Protein AF-A0A3B5M8P8-F1 (afdb_monomer_lite)

Secondary structure (DSSP, 8-state):
---TTS-TT--SS---GGGTT--HHHHHHH-HHHHHHHHH-TTT---TT---HHHHHHHHHHHHHHHHH-SS------HHHHHHHHHHHTT--TTTGGG----TTEEEEEEEETTEEEEEEEE-S-------PPPPS---TT--HHHHHTTPPP--

InterPro domains:
  IPR003094 Fructose-2,6-bisphosphatase [PTHR10606] (13-137)
  IPR013078 Histidine phosphatase superfamily, clade-1 [PF00300] (15-122)
  IPR013078 Histidine phosphatase superfamily, clade-1 [cd07067] (58-124)
  IPR029033 Histidine phosphatase superfamily [G3DSA:3.40.50.1240] (10-155)
  IPR029033 Histidine phosphatase superfamily [SSF53254] (14-146)

Sequence (156 aa):
LMWSGLHPGKSTQICPGVCEELTYEEIQENFPDEFAMRDQEKYRYRYPKGESYEDLVQRLEPVIMELERQENVLVICHQAIMRCLLSYFLDKPADELPYVRCPLHTVLKLTPVAYGCKVESFFLNIEAANTHRERPANVSISRKTEEALLTVPDNN

pLDDT: mean 89.25, std 14.22, range [35.19, 97.38]

Organism: NCBI:txid32473

Structure (mmCIF, N/CA/C/O backbone):
data_AF-A0A3B5M8P8-F1
#
_entry.id   AF-A0A3B5M8P8-F1
#
loop_
_atom_site.group_PDB
_atom_site.id
_atom_site.type_symbol
_atom_site.label_atom_id
_atom_site.label_alt_id
_atom_site.label_comp_id
_atom_site.label_asym_id
_atom_site.label_entity_id
_atom_site.label_seq_id
_atom_site.pdbx_PDB_ins_code
_atom_site.Cartn_x
_atom_site.Cartn_y
_atom_site.Cartn_z
_atom_site.occupancy
_atom_site.B_iso_or_equiv
_atom_site.auth_seq_id
_atom_site.auth_comp_id
_atom_site.auth_asym_id
_atom_site.auth_atom_id
_atom_site.pdbx_PDB_model_num
ATOM 1 N N . LEU A 1 1 ? 1.015 6.016 20.879 1.00 39.78 1 LEU A N 1
ATOM 2 C CA . LEU A 1 1 ? 2.014 5.102 21.484 1.00 39.78 1 LEU A CA 1
ATOM 3 C C . LEU A 1 1 ? 3.234 5.058 20.572 1.00 39.78 1 LEU A C 1
ATOM 5 O O . LEU A 1 1 ? 3.089 4.663 19.424 1.00 39.78 1 LEU A O 1
ATOM 9 N N . MET A 1 2 ? 4.407 5.499 21.035 1.00 36.34 2 MET A N 1
ATOM 10 C CA . MET A 1 2 ? 5.671 5.173 20.362 1.00 36.34 2 MET A CA 1
ATOM 11 C C . MET A 1 2 ? 5.957 3.711 20.730 1.00 36.34 2 MET A C 1
ATOM 13 O O . MET A 1 2 ? 6.324 3.425 21.867 1.00 36.34 2 MET A O 1
ATOM 17 N N . TRP A 1 3 ? 5.622 2.769 19.846 1.00 46.44 3 TRP A N 1
ATOM 18 C CA . TRP A 1 3 ? 5.704 1.343 20.166 1.00 46.44 3 TRP A CA 1
ATOM 19 C C . TRP A 1 3 ? 7.162 0.874 20.134 1.00 46.44 3 TRP A C 1
ATOM 21 O O . TRP A 1 3 ? 7.737 0.644 19.073 1.00 46.44 3 TRP A O 1
ATOM 31 N N . SER A 1 4 ? 7.746 0.715 21.320 1.00 40.81 4 SER A N 1
ATOM 32 C CA . SER A 1 4 ? 9.088 0.174 21.568 1.00 40.81 4 SER A CA 1
ATOM 33 C C . SER A 1 4 ? 9.198 -1.347 21.374 1.00 40.81 4 SER A C 1
ATOM 35 O O . SER A 1 4 ? 10.262 -1.917 21.600 1.00 40.81 4 SER A O 1
ATOM 37 N N . GLY A 1 5 ? 8.116 -2.023 20.964 1.00 41.69 5 GLY A N 1
ATOM 38 C CA . GLY A 1 5 ? 8.101 -3.467 20.705 1.00 41.69 5 GLY A CA 1
ATOM 39 C C . GLY A 1 5 ? 8.604 -3.872 19.314 1.00 41.69 5 GLY A C 1
ATOM 40 O O . GLY A 1 5 ? 8.786 -5.059 19.057 1.00 41.69 5 GLY A O 1
ATOM 41 N N . LEU A 1 6 ? 8.883 -2.917 18.421 1.00 46.22 6 LEU A N 1
ATOM 42 C CA . LEU A 1 6 ? 9.787 -3.177 17.300 1.00 46.22 6 LEU A CA 1
ATOM 43 C C . LEU A 1 6 ? 11.199 -3.201 17.886 1.00 46.22 6 LEU A C 1
ATOM 45 O O . LEU A 1 6 ? 11.656 -2.187 18.409 1.00 46.22 6 LEU A O 1
ATOM 49 N N . HIS A 1 7 ? 11.861 -4.364 17.859 1.00 42.06 7 HIS A N 1
ATOM 50 C CA . HIS A 1 7 ? 13.248 -4.493 18.313 1.00 42.06 7 HIS A CA 1
ATOM 51 C C . HIS A 1 7 ? 14.095 -3.315 17.802 1.00 42.06 7 HIS A C 1
ATOM 53 O O . HIS A 1 7 ? 13.956 -2.959 16.624 1.00 42.06 7 HIS A O 1
ATOM 59 N N . PRO A 1 8 ? 14.957 -2.716 18.646 1.00 35.19 8 PRO A N 1
ATOM 60 C CA . PRO A 1 8 ? 15.816 -1.618 18.224 1.00 35.19 8 PRO A CA 1
ATOM 61 C C . PRO A 1 8 ? 16.609 -2.060 16.987 1.00 35.19 8 PRO A C 1
ATOM 63 O O . PRO A 1 8 ? 17.383 -3.011 17.054 1.00 35.19 8 PRO A O 1
ATOM 66 N N . GLY A 1 9 ? 16.341 -1.420 15.844 1.00 43.38 9 GLY A N 1
ATOM 67 C CA . GLY A 1 9 ? 16.959 -1.738 14.551 1.00 43.38 9 GLY A CA 1
ATOM 68 C C . GLY A 1 9 ? 16.021 -2.240 13.445 1.00 43.38 9 GLY A C 1
ATOM 69 O O . GLY A 1 9 ? 16.473 -2.350 12.310 1.00 43.38 9 GLY A O 1
ATOM 70 N N . LYS A 1 10 ? 14.732 -2.516 13.705 1.00 49.44 10 LYS A N 1
ATOM 71 C CA . LYS A 1 10 ? 13.761 -2.786 12.622 1.00 49.44 10 LYS A CA 1
ATOM 72 C C . LYS A 1 10 ? 13.095 -1.490 12.159 1.00 49.44 10 LYS A C 1
ATOM 74 O O . LYS A 1 10 ? 12.475 -0.797 12.964 1.00 49.44 10 LYS A O 1
ATOM 79 N N . SER A 1 11 ? 13.201 -1.179 10.867 1.00 52.53 11 SER A N 1
ATOM 80 C CA . SER A 1 11 ? 12.559 -0.013 10.256 1.00 52.53 11 SER A CA 1
ATOM 81 C C . SER A 1 11 ? 11.044 -0.020 10.508 1.00 52.53 11 SER A C 1
ATOM 83 O O . SER A 1 11 ? 10.345 -1.034 10.392 1.00 52.53 11 SER A O 1
ATOM 85 N N . THR A 1 12 ? 10.496 1.150 10.823 1.00 64.06 12 THR A N 1
ATOM 86 C CA . THR A 1 12 ? 9.047 1.391 10.932 1.00 64.06 12 THR A CA 1
ATOM 87 C C . THR A 1 12 ? 8.359 1.437 9.561 1.00 64.06 12 THR A C 1
ATOM 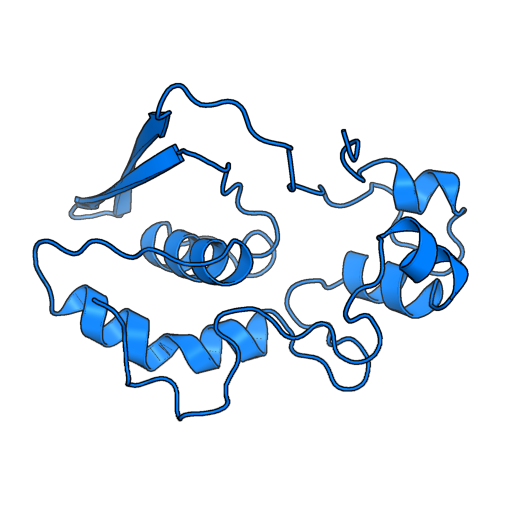89 O O . THR A 1 12 ? 7.185 1.769 9.470 1.00 64.06 12 THR A O 1
ATOM 92 N N . GLN A 1 13 ? 9.064 1.106 8.482 1.00 74.19 13 GLN A N 1
ATOM 93 C CA . GLN A 1 13 ? 8.560 1.078 7.113 1.00 74.19 13 GLN A CA 1
ATOM 94 C C . GLN A 1 13 ? 9.008 -0.213 6.419 1.00 74.19 13 GLN A C 1
ATOM 96 O O . GLN A 1 13 ? 9.966 -0.847 6.867 1.00 74.19 13 GLN A O 1
ATOM 101 N N . ILE A 1 14 ? 8.299 -0.600 5.352 1.00 83.81 14 ILE A N 1
ATOM 102 C CA . ILE A 1 14 ? 8.705 -1.700 4.465 1.00 83.81 14 ILE A CA 1
ATOM 103 C C . ILE A 1 14 ? 10.097 -1.426 3.881 1.00 83.81 14 ILE A C 1
ATOM 105 O O . ILE A 1 14 ? 10.321 -0.352 3.322 1.00 83.81 14 ILE A O 1
ATOM 109 N N . CYS A 1 15 ? 11.023 -2.374 4.016 1.00 82.62 15 CYS A N 1
ATOM 110 C CA . CYS A 1 15 ? 12.372 -2.240 3.467 1.00 82.62 15 CYS A CA 1
ATOM 111 C C . CYS A 1 15 ? 12.385 -2.508 1.946 1.00 82.62 15 CYS A C 1
ATOM 113 O O . CYS A 1 15 ? 12.053 -3.619 1.529 1.00 82.62 15 CYS A O 1
ATOM 115 N N . PRO A 1 16 ? 12.782 -1.548 1.092 1.00 81.75 16 PRO A N 1
ATOM 116 C CA . PRO A 1 16 ? 12.909 -1.771 -0.350 1.00 81.75 16 PRO A CA 1
ATOM 117 C C . PRO A 1 16 ? 14.222 -2.473 -0.751 1.00 81.75 16 PRO A C 1
ATOM 119 O O . PRO A 1 16 ? 14.414 -2.764 -1.929 1.00 81.75 16 PRO A O 1
ATOM 122 N N . GLY A 1 17 ? 15.116 -2.772 0.198 1.00 89.44 17 GLY A N 1
ATOM 123 C CA . GLY A 1 17 ? 16.363 -3.492 -0.063 1.00 89.44 17 GLY A CA 1
ATOM 124 C C . GLY A 1 17 ? 17.316 -2.699 -0.952 1.00 89.44 17 GLY A C 1
ATOM 125 O O . GLY A 1 17 ? 17.613 -1.544 -0.677 1.00 89.44 17 GLY A O 1
ATOM 126 N N . VAL A 1 18 ? 17.787 -3.309 -2.042 1.00 88.94 18 VAL A N 1
ATOM 127 C CA . VAL A 1 18 ? 18.690 -2.649 -3.008 1.00 88.94 18 VAL A CA 1
ATOM 128 C C . VAL A 1 18 ? 18.088 -1.417 -3.694 1.00 88.94 18 VAL A C 1
ATOM 130 O O . VAL A 1 18 ? 18.832 -0.649 -4.291 1.00 88.94 18 VAL A O 1
ATOM 133 N N . CYS A 1 19 ? 16.767 -1.228 -3.616 1.00 89.81 19 CYS A N 1
ATOM 134 C CA . CYS A 1 19 ? 16.065 -0.068 -4.166 1.00 89.81 19 CYS A CA 1
ATOM 135 C C . CYS A 1 19 ? 15.838 1.048 -3.131 1.00 89.81 19 CYS A C 1
ATOM 137 O O . CYS A 1 19 ? 14.971 1.900 -3.323 1.00 89.81 19 CYS A O 1
ATOM 139 N N . GLU A 1 20 ? 16.537 1.012 -1.997 1.00 88.56 20 GLU A N 1
ATOM 140 C CA . GLU A 1 20 ? 16.496 2.079 -0.996 1.00 88.56 20 GLU A CA 1
ATOM 141 C C . GLU A 1 20 ? 17.004 3.406 -1.578 1.00 88.56 20 GLU A C 1
ATOM 143 O O . GLU A 1 20 ? 17.941 3.421 -2.368 1.00 88.56 20 GLU A O 1
ATOM 148 N N . GLU A 1 21 ? 16.328 4.504 -1.222 1.00 87.00 21 GLU A N 1
ATOM 149 C CA . GLU A 1 21 ? 16.598 5.875 -1.700 1.00 87.00 21 GLU A CA 1
ATOM 150 C C . GLU A 1 21 ? 16.439 6.122 -3.214 1.00 87.00 21 GLU A C 1
ATOM 152 O O . GLU A 1 21 ? 16.647 7.247 -3.658 1.00 87.00 21 GLU A O 1
ATOM 157 N N . LEU A 1 22 ? 15.989 5.134 -3.996 1.00 91.06 22 LEU A N 1
ATOM 158 C CA . LEU A 1 22 ? 15.719 5.309 -5.425 1.00 91.06 22 LEU A CA 1
ATOM 159 C C . LEU A 1 22 ? 14.299 5.824 -5.703 1.00 91.06 22 LEU A C 1
ATOM 161 O O . LEU A 1 22 ? 13.314 5.391 -5.094 1.00 91.06 22 LEU A O 1
ATOM 165 N N . THR A 1 23 ? 14.189 6.698 -6.699 1.00 92.94 23 THR A N 1
ATOM 166 C CA . THR A 1 23 ? 12.924 7.082 -7.342 1.00 92.94 23 THR A CA 1
ATOM 167 C C . THR A 1 23 ? 12.350 5.937 -8.187 1.00 92.94 23 THR A C 1
ATOM 169 O O . THR A 1 23 ? 13.036 4.964 -8.506 1.00 92.94 23 THR A O 1
ATOM 172 N N . TYR A 1 24 ? 11.071 6.016 -8.573 1.00 94.06 24 TYR A N 1
ATOM 173 C CA . TYR A 1 24 ? 10.476 4.978 -9.428 1.00 94.06 24 TYR A CA 1
ATOM 174 C C . TYR A 1 24 ? 11.127 4.939 -10.814 1.00 94.06 24 TYR A C 1
ATOM 176 O O . TYR A 1 24 ? 11.261 3.864 -11.397 1.00 94.06 24 TYR A O 1
ATOM 184 N N . GLU A 1 25 ? 11.550 6.097 -11.312 1.00 94.81 25 GLU A N 1
ATOM 185 C CA . GLU A 1 25 ? 12.286 6.279 -12.554 1.00 94.81 25 GLU A CA 1
ATOM 186 C C . GLU A 1 25 ? 13.628 5.542 -12.498 1.00 94.81 25 GLU A C 1
ATOM 188 O O . GLU A 1 25 ? 13.905 4.705 -13.357 1.00 94.81 25 GLU A O 1
ATOM 193 N N . GLU A 1 26 ? 14.414 5.767 -11.441 1.00 95.44 26 GLU A N 1
ATOM 194 C CA . GLU A 1 26 ? 15.699 5.088 -11.234 1.00 95.44 26 GLU A CA 1
ATOM 195 C C . GLU A 1 26 ? 15.525 3.581 -11.012 1.00 95.44 26 GLU A C 1
ATOM 197 O O . GLU A 1 26 ? 16.356 2.792 -11.461 1.00 95.44 26 GLU A O 1
ATOM 202 N N . ILE A 1 27 ? 14.448 3.146 -10.348 1.00 95.50 27 ILE A N 1
ATOM 203 C CA . ILE A 1 27 ? 14.143 1.715 -10.202 1.00 95.50 27 ILE A CA 1
ATOM 204 C C . ILE A 1 27 ? 13.834 1.095 -11.567 1.00 95.50 27 ILE A C 1
ATOM 206 O O . ILE A 1 27 ? 14.341 0.018 -11.869 1.00 95.50 27 ILE A O 1
ATOM 210 N N . GLN A 1 28 ? 13.027 1.754 -12.400 1.00 96.12 28 GLN A N 1
ATOM 211 C CA . GLN A 1 28 ? 12.710 1.264 -13.742 1.00 96.12 28 GLN A CA 1
ATOM 212 C C . GLN A 1 28 ? 13.942 1.257 -14.660 1.00 96.12 28 GLN A C 1
ATOM 214 O O . GLN A 1 28 ? 14.036 0.389 -15.524 1.00 96.12 28 GLN A O 1
ATOM 219 N N . GLU A 1 29 ? 14.881 2.187 -14.485 1.00 96.06 29 GLU A N 1
ATOM 220 C CA . GLU A 1 29 ? 16.133 2.223 -15.247 1.00 96.06 29 GLU A CA 1
ATOM 221 C C . GLU A 1 29 ? 17.112 1.120 -14.813 1.00 96.06 29 GLU A C 1
ATOM 223 O O . GLU A 1 29 ? 17.636 0.391 -15.655 1.00 96.06 29 GLU A O 1
ATOM 228 N N . ASN A 1 30 ? 17.335 0.964 -13.504 1.00 95.69 30 ASN A N 1
ATOM 229 C CA . ASN A 1 30 ? 18.354 0.056 -12.968 1.00 95.69 30 ASN A CA 1
ATOM 230 C C . ASN A 1 30 ? 17.856 -1.387 -12.775 1.00 95.69 30 ASN A C 1
ATOM 232 O O . ASN A 1 30 ? 18.642 -2.330 -12.867 1.00 9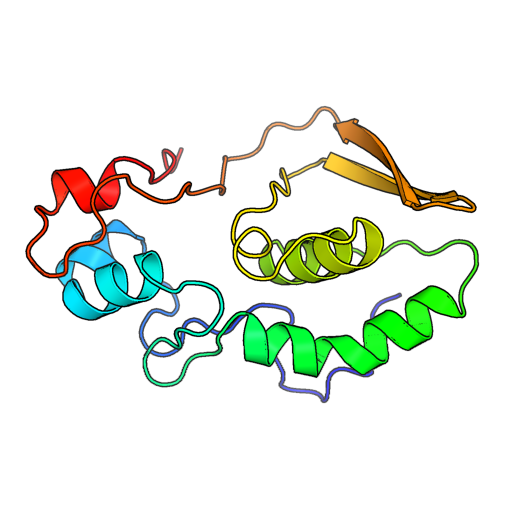5.69 30 ASN A O 1
ATOM 236 N N . PHE A 1 31 ? 16.562 -1.572 -12.494 1.00 96.00 31 PHE A N 1
ATOM 237 C CA . PHE A 1 31 ? 15.948 -2.858 -12.144 1.00 96.00 31 PHE A CA 1
ATOM 238 C C . PHE A 1 31 ? 14.567 -3.055 -12.820 1.00 96.00 31 PHE A C 1
ATOM 240 O O . PHE A 1 31 ? 13.568 -3.292 -12.130 1.00 96.00 31 PHE A O 1
ATOM 247 N N . PRO A 1 32 ? 14.470 -2.981 -14.165 1.00 96.62 32 PRO A N 1
ATOM 248 C CA . PRO A 1 32 ? 13.190 -3.036 -14.886 1.00 96.62 32 PRO A CA 1
ATOM 249 C C . PRO A 1 32 ? 12.406 -4.332 -14.632 1.00 96.62 32 PRO A C 1
ATOM 251 O O . PRO A 1 32 ? 11.193 -4.294 -14.406 1.00 96.62 32 PRO A O 1
ATOM 254 N N . ASP A 1 33 ? 13.101 -5.472 -14.617 1.00 96.62 33 ASP A N 1
ATOM 255 C CA . ASP A 1 33 ? 12.490 -6.788 -14.412 1.00 96.62 33 ASP A CA 1
ATOM 256 C C . ASP A 1 33 ? 11.909 -6.906 -12.999 1.00 96.62 33 ASP A C 1
ATOM 258 O O . ASP A 1 33 ? 10.752 -7.290 -12.829 1.00 96.62 33 ASP A O 1
ATOM 262 N N . GLU A 1 34 ? 12.677 -6.488 -11.991 1.00 96.69 34 GLU A N 1
ATOM 263 C CA . GLU A 1 34 ? 12.258 -6.472 -10.587 1.00 96.69 34 GLU A CA 1
ATOM 264 C C . GLU A 1 34 ? 11.036 -5.568 -10.384 1.00 96.69 34 GLU A C 1
ATOM 266 O O . GLU A 1 34 ? 10.097 -5.916 -9.664 1.00 96.69 34 GLU A O 1
ATOM 271 N N . PHE A 1 35 ? 11.013 -4.407 -11.048 1.00 96.75 35 PHE A N 1
ATOM 272 C CA . PHE A 1 35 ? 9.895 -3.474 -10.965 1.00 96.75 35 PHE A CA 1
ATOM 273 C C . PHE A 1 35 ? 8.617 -4.052 -11.582 1.00 96.75 35 PHE A C 1
ATOM 275 O O . PHE A 1 35 ? 7.531 -3.918 -11.010 1.00 96.75 35 PHE A O 1
ATOM 282 N N . ALA A 1 36 ? 8.737 -4.734 -12.725 1.00 97.38 36 ALA A N 1
ATOM 283 C CA . ALA A 1 36 ? 7.623 -5.420 -13.368 1.00 97.38 36 ALA A CA 1
ATOM 284 C C . ALA A 1 36 ? 7.118 -6.606 -12.532 1.00 97.38 36 ALA A C 1
ATOM 286 O O . ALA A 1 36 ? 5.915 -6.708 -12.289 1.00 97.38 36 ALA A O 1
ATOM 287 N N . MET A 1 37 ? 8.013 -7.461 -12.027 1.00 97.00 37 MET A N 1
ATOM 288 C CA . MET A 1 37 ? 7.643 -8.587 -11.160 1.00 97.00 37 MET A CA 1
ATOM 289 C C . MET A 1 37 ? 6.965 -8.108 -9.872 1.00 97.00 37 MET A C 1
ATOM 291 O O . MET A 1 37 ? 5.956 -8.673 -9.439 1.00 97.00 37 MET A O 1
ATOM 295 N N . ARG A 1 38 ? 7.431 -6.993 -9.301 1.00 96.62 38 ARG A N 1
ATOM 296 C CA . ARG A 1 38 ? 6.761 -6.383 -8.154 1.00 96.62 38 ARG A CA 1
ATOM 297 C C . ARG A 1 38 ? 5.380 -5.831 -8.492 1.00 96.62 38 ARG A C 1
ATOM 299 O O . ARG A 1 38 ? 4.482 -5.913 -7.661 1.00 96.62 38 ARG A O 1
ATOM 306 N N . ASP A 1 39 ? 5.172 -5.285 -9.686 1.00 96.75 39 ASP A N 1
ATOM 307 C CA . ASP A 1 39 ? 3.839 -4.872 -10.138 1.00 96.75 39 ASP A CA 1
ATOM 308 C C . ASP A 1 39 ? 2.917 -6.068 -10.458 1.00 96.75 39 ASP A C 1
ATOM 310 O O . ASP A 1 39 ? 1.690 -5.928 -10.419 1.00 96.75 39 ASP A O 1
ATOM 314 N N . GLN A 1 40 ? 3.468 -7.252 -10.743 1.00 96.62 40 GLN A N 1
ATOM 315 C CA . GLN A 1 40 ? 2.708 -8.495 -10.928 1.00 96.62 40 GLN A CA 1
ATOM 316 C C . GLN A 1 40 ? 2.189 -9.063 -9.602 1.00 96.62 40 GLN A C 1
ATOM 318 O O . GLN A 1 40 ? 1.030 -9.475 -9.527 1.00 96.62 40 GLN A O 1
ATOM 323 N N . GLU A 1 41 ? 3.004 -9.046 -8.548 1.00 95.69 41 GLU A N 1
ATOM 324 C CA . GLU A 1 41 ? 2.637 -9.651 -7.265 1.00 95.69 41 GLU A CA 1
ATOM 325 C C . GLU A 1 41 ? 3.128 -8.831 -6.066 1.00 95.69 41 GLU A C 1
ATOM 327 O O . GLU A 1 41 ? 3.867 -9.297 -5.201 1.00 95.69 41 GLU A O 1
ATOM 332 N N . LYS A 1 42 ? 2.678 -7.576 -5.978 1.00 96.50 42 LYS A N 1
ATOM 333 C CA . LYS A 1 42 ? 3.155 -6.606 -4.977 1.00 96.50 42 LYS A CA 1
ATOM 334 C C . LYS A 1 42 ? 3.020 -7.065 -3.524 1.00 96.50 42 LYS A C 1
ATOM 336 O O . LYS A 1 42 ? 3.765 -6.582 -2.675 1.00 96.50 42 LYS A O 1
ATOM 341 N N . TYR A 1 43 ? 2.074 -7.961 -3.234 1.00 96.94 43 TYR A N 1
ATOM 342 C CA . TYR A 1 43 ? 1.884 -8.507 -1.892 1.00 96.94 43 TYR A CA 1
ATOM 343 C C . TYR A 1 43 ? 3.050 -9.409 -1.457 1.00 96.94 43 TYR A C 1
ATOM 345 O O . TYR A 1 43 ? 3.591 -9.214 -0.369 1.00 96.94 43 TYR A O 1
ATOM 353 N N . ARG A 1 44 ? 3.465 -10.348 -2.319 1.00 96.94 44 ARG A N 1
ATOM 354 C CA . ARG A 1 44 ? 4.479 -11.374 -2.004 1.00 96.94 44 ARG A CA 1
ATOM 355 C C . ARG A 1 44 ? 5.883 -11.018 -2.472 1.00 96.94 44 ARG A C 1
ATOM 357 O O . ARG A 1 44 ? 6.862 -11.518 -1.925 1.00 96.94 44 ARG A O 1
ATOM 364 N N . TYR A 1 45 ? 5.997 -10.168 -3.488 1.00 97.00 45 TYR A N 1
ATOM 365 C CA . TYR A 1 45 ? 7.282 -9.861 -4.092 1.00 97.00 45 TYR A CA 1
ATOM 366 C C . TYR A 1 45 ? 8.204 -9.107 -3.130 1.00 97.00 45 TYR A C 1
ATOM 368 O O . TYR A 1 45 ? 7.818 -8.091 -2.542 1.00 97.00 45 TYR A O 1
ATOM 376 N N . ARG A 1 46 ? 9.450 -9.577 -3.028 1.00 95.94 46 ARG A N 1
ATOM 377 C CA . ARG A 1 46 ? 10.537 -8.920 -2.299 1.00 95.94 46 ARG A CA 1
ATOM 378 C C . ARG A 1 46 ? 11.523 -8.374 -3.316 1.00 95.94 46 ARG A C 1
ATOM 380 O O . ARG A 1 46 ? 12.037 -9.141 -4.123 1.00 95.94 46 ARG A O 1
ATOM 387 N N . TYR A 1 47 ? 11.842 -7.086 -3.229 1.00 94.00 47 TYR A N 1
ATOM 388 C CA . TYR A 1 47 ? 13.063 -6.613 -3.876 1.00 94.00 47 TYR A CA 1
ATOM 389 C C . TYR A 1 47 ? 14.280 -7.338 -3.283 1.00 94.00 47 TYR A C 1
ATOM 391 O O . TYR A 1 47 ? 14.220 -7.785 -2.129 1.00 94.00 47 TYR A O 1
ATOM 399 N N . PRO A 1 48 ? 15.401 -7.444 -4.014 1.00 92.75 48 PRO A N 1
ATOM 400 C CA . PRO A 1 48 ? 16.601 -8.073 -3.488 1.00 92.75 48 PRO A CA 1
ATOM 401 C C . PRO A 1 48 ? 17.020 -7.420 -2.164 1.00 92.75 48 PRO A C 1
ATOM 403 O O . PRO A 1 48 ? 17.157 -6.201 -2.077 1.00 92.75 48 PRO A O 1
ATOM 406 N N . LYS A 1 49 ? 17.207 -8.238 -1.118 1.00 90.88 49 LYS A N 1
ATOM 407 C CA . LYS A 1 49 ? 17.496 -7.799 0.267 1.00 90.88 49 LYS A CA 1
ATOM 408 C C . LYS A 1 49 ? 16.405 -6.920 0.918 1.00 90.88 49 LYS A C 1
ATOM 410 O O . LYS A 1 49 ? 16.687 -6.263 1.916 1.00 90.88 49 LYS A O 1
ATOM 415 N N . GLY A 1 50 ? 15.193 -6.894 0.366 1.00 92.25 50 GLY A N 1
ATOM 416 C CA . GLY A 1 50 ? 14.048 -6.145 0.884 1.00 92.25 50 GLY A CA 1
ATOM 417 C C . GLY A 1 50 ? 13.001 -7.019 1.582 1.00 92.25 50 GLY A C 1
ATOM 418 O O . GLY A 1 50 ? 13.164 -8.228 1.745 1.00 92.25 50 GLY A O 1
ATOM 419 N N . GLU A 1 51 ? 11.900 -6.380 1.968 1.00 92.69 51 GLU A N 1
ATOM 420 C CA . GLU A 1 51 ? 10.692 -6.981 2.540 1.00 92.69 51 GLU A CA 1
ATOM 421 C C . GLU A 1 51 ? 9.525 -6.909 1.536 1.00 92.69 51 GLU A C 1
ATOM 423 O O . GLU A 1 51 ? 9.405 -5.976 0.734 1.00 92.69 51 GLU A O 1
ATOM 428 N N . SER A 1 52 ? 8.628 -7.887 1.616 1.00 95.56 52 SER A N 1
ATOM 429 C CA . SER A 1 52 ? 7.321 -7.890 0.953 1.00 95.56 52 SER A CA 1
ATOM 430 C C . SER A 1 52 ? 6.233 -7.340 1.885 1.00 95.56 52 SER A C 1
ATOM 432 O O . SER A 1 52 ? 6.459 -7.128 3.080 1.00 95.56 52 SER A O 1
ATOM 434 N N . TYR A 1 53 ? 5.023 -7.112 1.363 1.00 95.75 53 TYR A N 1
ATOM 435 C CA . TYR A 1 53 ? 3.882 -6.806 2.235 1.00 95.75 53 TYR A CA 1
ATOM 436 C C . TYR A 1 53 ? 3.483 -8.013 3.092 1.00 95.75 53 TYR A C 1
ATOM 438 O O . TYR A 1 53 ? 3.017 -7.814 4.210 1.00 95.75 53 TYR A O 1
ATOM 446 N N . GLU A 1 54 ? 3.699 -9.239 2.613 1.00 95.81 54 GLU A N 1
ATOM 447 C CA . GLU A 1 54 ? 3.494 -10.466 3.390 1.00 95.81 54 GLU A CA 1
ATOM 448 C C . GLU A 1 54 ? 4.392 -10.499 4.641 1.00 95.81 54 GLU A C 1
ATOM 450 O O . GLU A 1 54 ? 3.892 -10.700 5.748 1.00 95.81 54 GLU A O 1
ATOM 455 N N . ASP A 1 55 ? 5.686 -10.179 4.501 1.00 94.56 55 ASP A N 1
ATOM 456 C CA . ASP A 1 55 ? 6.609 -10.072 5.649 1.00 94.56 55 ASP A CA 1
ATOM 457 C C . ASP A 1 55 ? 6.177 -8.970 6.623 1.00 94.56 55 ASP A C 1
ATOM 459 O O . ASP A 1 55 ? 6.247 -9.124 7.846 1.00 94.56 55 ASP A O 1
ATOM 463 N N . LEU A 1 56 ? 5.716 -7.838 6.078 1.00 93.31 56 LEU A N 1
ATOM 464 C CA . LEU A 1 56 ? 5.251 -6.717 6.884 1.00 93.31 56 LEU A CA 1
ATOM 465 C C . LEU A 1 56 ? 3.998 -7.081 7.689 1.00 93.31 56 LEU A C 1
ATOM 467 O O . LEU A 1 56 ? 3.903 -6.696 8.853 1.00 93.31 56 LEU A O 1
ATOM 471 N N . VAL A 1 57 ? 3.053 -7.818 7.098 1.00 94.31 57 VAL A N 1
ATOM 472 C CA . VAL A 1 57 ? 1.855 -8.310 7.795 1.00 94.31 57 VAL A CA 1
ATOM 473 C C . VAL A 1 57 ? 2.251 -9.218 8.956 1.00 94.31 57 VAL A C 1
ATOM 475 O O . VAL A 1 57 ? 1.827 -8.954 10.079 1.00 94.31 57 VAL A O 1
ATOM 478 N N . GLN A 1 58 ? 3.135 -10.195 8.729 1.00 92.56 58 GLN A N 1
ATOM 479 C CA . GLN A 1 58 ? 3.628 -11.086 9.791 1.00 92.56 58 GLN A CA 1
ATOM 480 C C . GLN A 1 58 ? 4.295 -10.303 10.932 1.00 92.56 58 GLN A C 1
ATOM 482 O O . GLN A 1 58 ? 4.075 -10.570 12.112 1.00 92.56 58 GLN A O 1
ATOM 487 N N . ARG A 1 59 ? 5.081 -9.271 10.603 1.00 92.25 59 ARG A N 1
ATOM 488 C CA . ARG A 1 59 ? 5.719 -8.400 11.601 1.00 92.25 59 ARG A CA 1
ATOM 489 C C . ARG A 1 59 ? 4.717 -7.560 12.402 1.00 92.25 59 ARG A C 1
ATOM 491 O O . ARG A 1 59 ? 5.026 -7.175 13.532 1.00 92.25 59 ARG A O 1
ATOM 498 N N . LEU A 1 60 ? 3.562 -7.241 11.823 1.00 92.00 60 LEU A N 1
ATOM 499 C CA . LEU A 1 60 ? 2.522 -6.428 12.453 1.00 92.00 60 LEU A CA 1
ATOM 500 C C . LEU A 1 60 ? 1.507 -7.245 13.259 1.00 92.00 60 LEU A C 1
ATOM 502 O O . LEU A 1 60 ? 0.749 -6.628 14.004 1.00 92.00 60 LEU A O 1
ATOM 506 N N . GLU A 1 61 ? 1.515 -8.581 13.197 1.00 91.50 61 GLU A N 1
ATOM 507 C CA . GLU A 1 61 ? 0.602 -9.428 13.987 1.00 91.50 61 GLU A CA 1
ATOM 508 C C . GLU A 1 61 ? 0.572 -9.053 15.483 1.00 91.50 61 GLU A C 1
ATOM 510 O O . GLU A 1 61 ? -0.518 -8.793 15.999 1.00 91.50 61 GLU A O 1
ATOM 515 N N . PRO A 1 62 ? 1.712 -8.883 16.192 1.00 91.00 62 PRO A N 1
ATOM 516 C CA . PRO A 1 62 ? 1.676 -8.512 17.609 1.00 91.00 62 PRO A CA 1
ATOM 517 C C . PRO A 1 62 ? 1.117 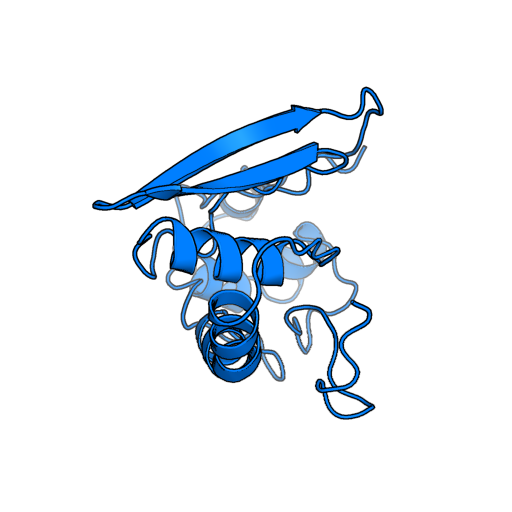-7.103 17.849 1.00 91.00 62 PRO A C 1
ATOM 519 O O . PRO A 1 62 ? 0.551 -6.828 18.905 1.00 91.00 62 PRO A O 1
ATOM 522 N N . VAL A 1 63 ? 1.285 -6.198 16.878 1.00 90.31 63 VAL A N 1
ATOM 523 C CA . VAL A 1 63 ? 0.756 -4.829 16.954 1.00 90.31 63 VAL A CA 1
ATOM 524 C C . VAL A 1 63 ? -0.759 -4.853 16.807 1.00 90.31 63 VAL A C 1
ATOM 526 O O . VAL A 1 63 ? -1.449 -4.189 17.571 1.00 90.31 63 VAL A O 1
ATOM 529 N N . ILE A 1 64 ? -1.275 -5.634 15.858 1.00 91.19 64 ILE A N 1
ATOM 530 C CA . ILE A 1 64 ? -2.711 -5.804 15.635 1.00 91.19 64 ILE A CA 1
ATOM 531 C C . ILE A 1 64 ? -3.384 -6.367 16.890 1.00 91.19 64 ILE A C 1
ATOM 533 O O . ILE A 1 64 ? -4.355 -5.783 17.363 1.00 91.19 64 ILE A O 1
ATOM 537 N N . MET A 1 65 ? -2.817 -7.421 17.483 1.00 90.88 65 MET A N 1
ATOM 538 C CA . MET A 1 65 ? -3.343 -8.009 18.721 1.00 90.88 65 MET A CA 1
ATOM 539 C C . MET A 1 65 ? -3.418 -6.995 19.869 1.00 90.88 65 MET A C 1
ATOM 541 O O . MET A 1 65 ? -4.391 -6.969 20.620 1.00 90.88 65 MET A O 1
ATOM 545 N N . GLU A 1 66 ? -2.401 -6.143 20.019 1.00 90.69 66 GLU A N 1
ATOM 546 C CA . GLU A 1 66 ? -2.435 -5.104 21.048 1.00 90.69 66 GLU A CA 1
ATOM 547 C C . GLU A 1 66 ? -3.463 -4.014 20.722 1.00 90.69 66 GLU A C 1
ATOM 549 O O . GLU A 1 66 ? -4.130 -3.531 21.632 1.00 90.69 66 GLU A O 1
ATOM 554 N N . LEU A 1 67 ? -3.633 -3.640 19.449 1.00 90.75 67 LEU A N 1
ATOM 555 C CA . LEU A 1 67 ? -4.650 -2.666 19.043 1.00 90.75 67 LEU A CA 1
ATOM 556 C C . LEU A 1 67 ? -6.069 -3.154 19.354 1.00 90.75 67 LEU A C 1
ATOM 558 O O . LEU A 1 67 ? -6.873 -2.350 19.812 1.00 90.75 67 LEU A O 1
ATOM 562 N N . GLU A 1 68 ? -6.365 -4.445 19.180 1.00 89.69 68 GLU A N 1
ATOM 563 C CA . GLU A 1 68 ? -7.664 -5.028 19.558 1.00 89.69 68 GLU A CA 1
ATOM 564 C C . GLU A 1 68 ? -7.929 -4.995 21.071 1.00 89.69 68 GLU A C 1
ATOM 566 O O . GLU A 1 68 ? -9.079 -4.999 21.509 1.00 89.69 68 GLU A O 1
ATOM 571 N N . ARG A 1 69 ? -6.871 -4.952 21.888 1.00 91.94 69 ARG A N 1
ATOM 572 C CA . ARG A 1 69 ? -6.967 -4.904 23.353 1.00 91.94 69 ARG A CA 1
ATOM 573 C C . ARG A 1 69 ? -7.203 -3.491 23.894 1.00 91.94 69 ARG A C 1
ATOM 575 O O . ARG A 1 69 ? -7.569 -3.336 25.059 1.00 91.94 69 ARG A O 1
ATOM 582 N N . GLN A 1 70 ? -6.935 -2.465 23.093 1.00 90.88 70 GLN A N 1
ATOM 583 C CA . GLN A 1 70 ? -7.040 -1.062 23.489 1.00 90.88 70 GLN A CA 1
ATOM 584 C C . GLN A 1 70 ? -8.393 -0.480 23.066 1.00 90.88 70 GLN A C 1
ATOM 586 O O . GLN A 1 70 ? -8.948 -0.855 22.041 1.00 90.88 70 GLN A O 1
ATOM 591 N N . GLU A 1 71 ? -8.915 0.481 23.833 1.00 89.62 71 GLU A N 1
ATOM 592 C CA . GLU A 1 71 ? -10.149 1.188 23.463 1.00 89.62 71 GLU A CA 1
ATOM 593 C C . GLU A 1 71 ? -9.861 2.332 22.477 1.00 89.62 71 GLU A C 1
ATOM 595 O O . GLU A 1 71 ? -10.080 2.217 21.275 1.00 89.62 71 GLU A O 1
ATOM 600 N N . ASN A 1 72 ? -9.342 3.457 22.979 1.00 91.38 72 ASN A N 1
ATOM 601 C CA . ASN A 1 72 ? -9.034 4.633 22.169 1.00 91.38 72 ASN A CA 1
ATOM 602 C C . ASN A 1 72 ? -7.524 4.732 21.950 1.00 91.38 72 ASN A C 1
ATOM 604 O O . ASN A 1 72 ? -6.769 5.025 22.879 1.00 91.38 72 ASN A O 1
ATOM 608 N N . VAL A 1 73 ? -7.082 4.527 20.708 1.00 94.12 73 VAL A N 1
ATOM 609 C CA . VAL A 1 73 ? -5.665 4.551 20.332 1.00 94.12 73 VAL A CA 1
ATOM 610 C C . VAL A 1 73 ? -5.423 5.446 19.119 1.00 94.12 73 VAL A C 1
ATOM 612 O O . VAL A 1 73 ? -6.167 5.424 18.143 1.00 94.12 73 VAL A O 1
ATOM 615 N N . LEU A 1 74 ? -4.343 6.229 19.179 1.00 94.44 74 LEU A N 1
ATOM 616 C CA . LEU A 1 74 ? -3.803 6.962 18.036 1.00 94.44 74 LEU A CA 1
ATOM 617 C C . LEU A 1 74 ? -2.499 6.305 17.582 1.00 94.44 74 LEU A C 1
ATOM 619 O O . LEU A 1 74 ? -1.524 6.231 18.344 1.00 94.44 74 LEU A O 1
ATOM 623 N N . VAL A 1 75 ? -2.487 5.871 16.323 1.00 93.38 75 VAL A N 1
ATOM 624 C CA . VAL A 1 75 ? -1.319 5.305 15.646 1.00 93.38 75 VAL A CA 1
ATOM 625 C C . VAL A 1 75 ? -0.825 6.303 14.603 1.00 93.38 75 VAL A C 1
ATOM 627 O O . VAL A 1 75 ? -1.531 6.610 13.648 1.00 93.38 75 VAL A O 1
ATOM 630 N N . ILE A 1 76 ? 0.401 6.794 14.780 1.00 92.94 76 ILE A N 1
ATOM 631 C CA . ILE A 1 76 ? 1.115 7.592 13.777 1.00 92.94 76 ILE A CA 1
ATOM 632 C C . ILE A 1 76 ? 2.138 6.655 13.135 1.00 92.94 76 ILE A C 1
ATOM 634 O O . ILE A 1 76 ? 3.010 6.132 13.827 1.00 92.94 76 ILE A O 1
ATOM 638 N N . CYS A 1 77 ? 1.994 6.386 11.840 1.00 92.06 77 CYS A N 1
ATOM 639 C CA . CYS A 1 77 ? 2.804 5.399 11.128 1.00 92.06 77 CYS A CA 1
ATOM 640 C C . CYS A 1 77 ? 3.027 5.793 9.659 1.00 92.06 77 CYS A C 1
ATOM 642 O O . CYS A 1 77 ? 2.610 6.862 9.218 1.00 92.06 77 CYS A O 1
ATOM 644 N N . HIS A 1 78 ? 3.709 4.925 8.910 1.00 91.56 78 HIS A N 1
ATOM 645 C CA . HIS A 1 78 ? 4.031 5.124 7.497 1.00 91.56 78 HIS A CA 1
ATOM 646 C C . HIS A 1 78 ? 3.003 4.459 6.573 1.00 91.56 78 HIS A C 1
ATOM 648 O O . HIS A 1 78 ? 2.237 3.591 6.988 1.00 91.56 78 HIS A O 1
ATOM 654 N N . GLN A 1 79 ? 3.040 4.808 5.285 1.00 91.69 79 GLN A N 1
ATOM 655 C CA . GLN A 1 79 ? 2.071 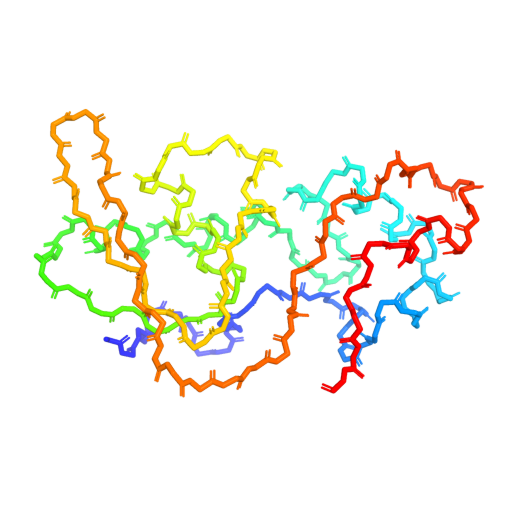4.359 4.281 1.00 91.69 79 GLN A CA 1
ATOM 656 C C . GLN A 1 79 ? 1.914 2.830 4.193 1.00 91.69 79 GLN A C 1
ATOM 658 O O . GLN A 1 79 ? 0.783 2.359 4.115 1.00 91.69 79 GLN A O 1
ATOM 663 N N . ALA A 1 80 ? 3.000 2.040 4.220 1.00 92.88 80 ALA A N 1
ATOM 664 C CA . ALA A 1 80 ? 2.888 0.581 4.090 1.00 92.88 80 ALA A CA 1
ATOM 665 C C . ALA A 1 80 ? 2.295 -0.064 5.351 1.00 92.88 80 ALA A C 1
ATOM 667 O O . ALA A 1 80 ? 1.426 -0.922 5.240 1.00 92.88 80 ALA A O 1
ATOM 668 N N . ILE A 1 81 ? 2.691 0.405 6.542 1.00 93.69 81 ILE A N 1
ATOM 669 C CA . ILE A 1 81 ? 2.089 -0.042 7.807 1.00 93.69 81 ILE A CA 1
ATOM 670 C C . ILE A 1 81 ? 0.608 0.323 7.850 1.00 93.69 81 ILE A C 1
ATOM 672 O O . ILE A 1 81 ? -0.226 -0.526 8.156 1.00 93.69 81 ILE A O 1
ATOM 676 N N . MET A 1 82 ? 0.270 1.567 7.507 1.00 95.25 82 MET A N 1
ATOM 677 C CA . MET A 1 82 ? -1.111 2.038 7.507 1.00 95.25 82 MET A CA 1
ATOM 678 C C . MET A 1 82 ? -1.986 1.205 6.565 1.00 95.25 82 MET A C 1
ATOM 680 O O . MET A 1 82 ? -3.100 0.855 6.935 1.00 95.25 82 MET A O 1
ATOM 684 N N . ARG A 1 83 ? -1.470 0.817 5.389 1.00 96.44 83 ARG A N 1
ATOM 685 C CA . ARG A 1 83 ? -2.152 -0.110 4.472 1.00 96.44 83 ARG A CA 1
ATOM 686 C C . ARG A 1 83 ? -2.449 -1.456 5.121 1.00 96.44 83 ARG A C 1
ATOM 688 O O . ARG A 1 83 ? -3.578 -1.921 5.008 1.00 96.44 83 ARG A O 1
ATOM 695 N N . CYS A 1 84 ? -1.478 -2.057 5.809 1.00 95.81 84 CYS A N 1
ATOM 696 C CA . CYS A 1 84 ? -1.680 -3.327 6.509 1.00 95.81 84 CYS A CA 1
ATOM 697 C C . CYS A 1 84 ? -2.740 -3.204 7.611 1.00 95.81 84 CYS A C 1
ATOM 699 O O . CYS A 1 84 ? -3.658 -4.016 7.662 1.00 95.81 84 CYS A O 1
ATOM 701 N N . LEU A 1 85 ? -2.656 -2.161 8.445 1.00 94.94 85 LEU A N 1
ATOM 702 C CA . LEU A 1 85 ? -3.616 -1.931 9.530 1.00 94.94 85 LEU A CA 1
ATOM 703 C C . LEU A 1 85 ? -5.033 -1.688 8.994 1.00 94.94 85 LEU A C 1
ATOM 705 O O . LEU A 1 85 ? -5.984 -2.302 9.466 1.00 94.94 85 LEU A O 1
ATOM 709 N N . LEU A 1 86 ? -5.182 -0.831 7.980 1.00 95.81 86 LEU A N 1
ATOM 710 C CA . LEU A 1 86 ? -6.480 -0.582 7.350 1.00 95.81 86 LEU A CA 1
ATOM 711 C C . LEU A 1 86 ? -7.040 -1.841 6.700 1.00 95.81 86 LEU A C 1
ATOM 713 O O . LEU A 1 86 ? -8.228 -2.104 6.824 1.00 95.81 86 LEU A O 1
ATOM 717 N N . SER A 1 87 ? -6.197 -2.618 6.025 1.00 96.06 87 SER A N 1
ATOM 718 C CA . SER A 1 87 ? -6.640 -3.847 5.367 1.00 96.06 87 SER A CA 1
ATOM 719 C C . SER A 1 87 ? -7.129 -4.881 6.369 1.00 96.06 87 SER A C 1
ATOM 721 O O . SER A 1 87 ? -8.117 -5.547 6.097 1.00 96.06 87 SER A O 1
ATOM 723 N N . TYR A 1 88 ? -6.501 -4.954 7.544 1.00 94.81 88 TYR A N 1
ATOM 724 C CA . TYR A 1 88 ? -6.972 -5.793 8.639 1.00 94.81 88 TYR A CA 1
ATOM 725 C C . TYR A 1 88 ? -8.354 -5.351 9.149 1.00 94.81 88 TYR A C 1
ATOM 727 O O . TYR A 1 88 ? -9.298 -6.133 9.128 1.00 94.81 88 TYR A O 1
ATOM 735 N N . PHE A 1 89 ? -8.514 -4.081 9.542 1.00 93.81 89 PHE A N 1
ATOM 736 C CA . PHE A 1 89 ? -9.784 -3.599 10.109 1.00 93.81 89 PHE A CA 1
ATOM 737 C C . PHE A 1 89 ? -10.934 -3.511 9.094 1.00 93.81 89 PHE A C 1
ATOM 739 O O . PHE A 1 89 ? -12.099 -3.480 9.490 1.00 93.81 89 PHE A O 1
ATOM 746 N N . LEU A 1 90 ? -10.622 -3.428 7.800 1.00 94.44 90 LEU A N 1
ATOM 747 C CA . LEU A 1 90 ? -11.598 -3.335 6.711 1.00 94.44 90 LEU A CA 1
ATOM 748 C C . LEU A 1 90 ? -11.777 -4.643 5.939 1.00 94.44 90 LEU A C 1
ATOM 750 O O . LEU A 1 90 ? -12.447 -4.619 4.908 1.00 94.44 90 LEU A O 1
ATOM 754 N N . ASP A 1 91 ? -11.180 -5.737 6.418 1.00 94.31 91 ASP A N 1
ATOM 755 C CA . ASP A 1 91 ? -11.252 -7.070 5.809 1.00 94.31 91 ASP A CA 1
ATOM 756 C C . ASP A 1 91 ? -10.928 -7.049 4.301 1.00 94.31 91 ASP A C 1
ATOM 758 O O . ASP A 1 91 ? -11.664 -7.552 3.450 1.00 94.31 91 ASP A O 1
ATOM 762 N N . LYS A 1 92 ? -9.836 -6.359 3.944 1.00 95.12 92 LYS A N 1
ATOM 763 C CA . LYS A 1 92 ? -9.381 -6.243 2.554 1.00 95.12 92 LYS A CA 1
ATOM 764 C C . LYS A 1 92 ? -8.545 -7.453 2.149 1.00 95.12 92 LYS A C 1
ATOM 766 O O . LYS A 1 92 ? -7.668 -7.864 2.913 1.00 95.12 92 LYS A O 1
ATOM 771 N N . PRO A 1 93 ? -8.740 -7.982 0.928 1.00 96.56 93 PRO A N 1
ATOM 772 C CA . PRO A 1 93 ? -7.960 -9.112 0.457 1.00 96.56 93 PRO A CA 1
ATOM 773 C C . PRO A 1 93 ? -6.494 -8.714 0.215 1.00 96.56 93 PRO A C 1
ATOM 775 O O . PRO A 1 93 ? -6.147 -7.542 0.033 1.00 96.56 93 PRO A O 1
ATOM 778 N N . ALA A 1 94 ? -5.610 -9.713 0.235 1.00 94.56 94 ALA A N 1
ATOM 779 C CA . ALA A 1 94 ? -4.160 -9.518 0.190 1.00 94.56 94 ALA A CA 1
ATOM 780 C C . ALA A 1 94 ? -3.665 -8.820 -1.091 1.00 94.56 94 ALA A C 1
ATOM 782 O O . ALA A 1 94 ? -2.649 -8.129 -1.069 1.00 94.56 94 ALA A O 1
ATOM 783 N N . ASP A 1 95 ? -4.377 -8.978 -2.203 1.00 93.19 95 ASP A N 1
ATOM 784 C CA . ASP A 1 95 ? -4.093 -8.327 -3.481 1.00 93.19 95 ASP A CA 1
ATOM 785 C C . ASP A 1 95 ? -4.491 -6.840 -3.500 1.00 93.19 95 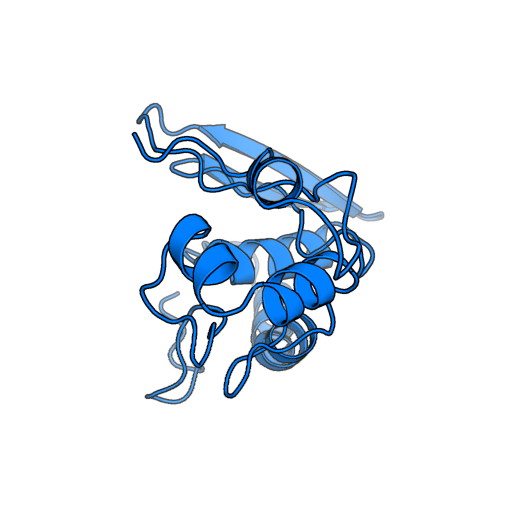ASP A C 1
ATOM 787 O O . ASP A 1 95 ? -3.810 -6.045 -4.151 1.00 93.19 95 ASP A O 1
ATOM 791 N N . GLU A 1 96 ? -5.519 -6.438 -2.746 1.00 95.31 96 GLU A N 1
ATOM 792 C CA . GLU A 1 96 ? -5.903 -5.030 -2.560 1.00 95.31 96 GLU A CA 1
ATOM 793 C C . GLU A 1 96 ? -5.006 -4.297 -1.549 1.00 95.31 96 GLU A C 1
ATOM 795 O O . GLU A 1 96 ? -4.745 -3.100 -1.709 1.00 95.31 96 GLU A O 1
ATOM 800 N N . LEU A 1 97 ? -4.508 -4.995 -0.522 1.00 96.06 97 LEU A N 1
ATOM 801 C CA . LEU A 1 97 ? -3.769 -4.407 0.606 1.00 96.06 97 LEU A CA 1
ATOM 802 C C . LEU A 1 97 ? -2.628 -3.456 0.177 1.00 96.06 97 LEU A C 1
ATOM 804 O O . LEU A 1 97 ? -2.601 -2.310 0.645 1.00 96.06 97 LEU A O 1
ATOM 808 N N . PRO A 1 98 ? -1.717 -3.821 -0.752 1.00 96.75 98 PRO A N 1
ATOM 809 C CA . PRO A 1 98 ? -0.632 -2.941 -1.202 1.00 96.75 98 PRO A CA 1
ATOM 810 C C . PRO A 1 98 ? -1.086 -1.662 -1.920 1.00 96.75 98 PRO A C 1
ATOM 812 O O . PRO A 1 98 ? -0.261 -0.776 -2.186 1.00 96.75 98 PRO A O 1
ATOM 815 N N . TYR A 1 99 ? -2.371 -1.575 -2.265 1.00 96.44 99 TYR A N 1
ATOM 816 C CA . TYR A 1 99 ? -2.992 -0.495 -3.025 1.00 96.44 99 TYR A CA 1
ATOM 817 C C . TYR A 1 99 ? -4.074 0.243 -2.231 1.00 96.44 99 TYR A C 1
ATOM 819 O O . TYR A 1 99 ? -4.704 1.151 -2.767 1.00 96.44 99 TYR A O 1
ATOM 827 N N . VAL A 1 100 ? -4.245 -0.039 -0.937 1.00 95.62 100 VAL A N 1
ATOM 828 C CA . VAL A 1 100 ? -5.099 0.799 -0.085 1.00 95.62 100 VAL A CA 1
ATOM 829 C C . VAL A 1 100 ? -4.561 2.240 -0.077 1.00 95.62 100 VAL A C 1
ATOM 831 O O . VAL A 1 100 ? -3.346 2.489 -0.028 1.00 95.62 100 VAL A O 1
ATOM 834 N N . ARG A 1 101 ? -5.468 3.213 -0.212 1.00 94.00 101 ARG A N 1
ATOM 835 C CA . ARG A 1 101 ? -5.135 4.642 -0.231 1.00 94.00 101 ARG A CA 1
ATOM 836 C C . ARG A 1 101 ? -4.966 5.159 1.197 1.00 94.00 101 ARG A C 1
ATOM 838 O O . ARG A 1 101 ? -5.886 5.082 2.001 1.00 94.00 101 ARG A O 1
ATOM 845 N N . CYS A 1 102 ? -3.794 5.727 1.467 1.00 94.19 102 CYS A N 1
ATOM 846 C CA . CYS A 1 102 ? -3.426 6.334 2.744 1.00 94.19 102 CYS A CA 1
ATOM 847 C C . CYS A 1 102 ? -2.899 7.751 2.463 1.00 94.19 102 CYS A C 1
ATOM 849 O O . CYS A 1 102 ? -1.686 7.914 2.319 1.00 94.19 102 CYS A O 1
ATOM 851 N N . PRO A 1 103 ? -3.783 8.743 2.258 1.00 94.00 103 PRO A N 1
ATOM 852 C CA . PRO A 1 103 ? -3.366 10.102 1.923 1.00 94.00 103 PRO A CA 1
ATOM 853 C C . PRO A 1 103 ? -2.597 10.753 3.079 1.00 94.00 103 PRO A C 1
ATOM 855 O O . PRO A 1 103 ? -2.912 10.537 4.251 1.00 94.00 103 PRO A O 1
ATOM 858 N N . LEU A 1 104 ? -1.603 11.576 2.741 1.00 94.19 104 LEU A N 1
ATOM 859 C CA . LEU A 1 104 ? -0.885 12.393 3.718 1.00 94.19 104 LEU A CA 1
ATOM 860 C C . LEU A 1 104 ? -1.819 13.437 4.354 1.00 94.19 104 LEU A C 1
ATOM 862 O O . LEU A 1 104 ? -2.886 13.757 3.825 1.00 94.19 104 LEU A O 1
ATOM 866 N N . HIS A 1 105 ? -1.425 13.929 5.533 1.00 95.75 105 HIS A N 1
ATOM 867 C CA . HIS A 1 105 ? -2.144 14.957 6.307 1.00 95.75 105 HIS A CA 1
ATOM 868 C C . HIS A 1 105 ? -3.641 14.667 6.511 1.00 95.75 105 HIS A C 1
ATOM 870 O O . HIS A 1 105 ? -4.467 15.574 6.620 1.00 95.75 105 HIS A O 1
ATOM 876 N N . THR A 1 106 ? -3.995 13.386 6.572 1.00 96.75 106 THR A N 1
ATOM 877 C CA . THR A 1 106 ? -5.366 12.920 6.754 1.00 96.75 106 THR A CA 1
ATOM 878 C C . THR A 1 106 ? -5.405 11.939 7.913 1.00 96.75 106 THR A C 1
ATOM 880 O O . THR A 1 106 ? -4.635 10.981 7.955 1.00 96.75 106 THR A O 1
ATOM 883 N N . VAL A 1 107 ? -6.316 12.160 8.857 1.00 97.25 107 VAL A N 1
ATOM 884 C CA . VAL A 1 107 ? -6.589 11.217 9.944 1.00 97.25 107 VAL A CA 1
ATOM 885 C C . VAL A 1 107 ? -7.730 10.308 9.511 1.00 97.25 107 VAL A C 1
ATOM 887 O O . VAL A 1 107 ? -8.800 10.792 9.148 1.00 97.25 107 VAL A O 1
ATOM 890 N N . LEU A 1 108 ? -7.515 8.994 9.562 1.00 97.12 108 LEU A N 1
ATOM 891 C CA . LEU A 1 108 ? -8.580 8.011 9.382 1.00 97.12 108 LEU A CA 1
ATOM 892 C C . LEU A 1 108 ? -9.031 7.515 10.751 1.00 97.12 108 LEU A C 1
ATOM 894 O O . LEU A 1 108 ? -8.264 6.882 11.476 1.00 97.12 108 LEU A O 1
ATOM 898 N N . LYS A 1 109 ? -10.278 7.808 11.106 1.00 96.56 109 LYS A N 1
ATOM 899 C CA . LYS A 1 109 ? -10.915 7.280 12.308 1.00 96.56 109 LYS A CA 1
ATOM 900 C C . LYS A 1 109 ? -11.637 5.992 11.955 1.00 96.56 109 LYS A C 1
ATOM 902 O O . LYS A 1 109 ? -12.530 5.985 11.110 1.00 96.56 109 LYS A O 1
ATOM 907 N N . LEU A 1 110 ? -11.257 4.930 12.645 1.00 95.62 110 LEU A N 1
ATOM 908 C CA . LEU A 1 110 ? -11.872 3.616 12.553 1.00 95.62 110 LEU A CA 1
ATOM 909 C C . LEU A 1 110 ? -12.827 3.440 13.732 1.00 95.62 110 LEU A C 1
ATOM 911 O O . LEU A 1 110 ? -12.477 3.741 14.870 1.00 95.62 110 LEU A O 1
ATOM 915 N N . THR A 1 111 ? -14.054 3.005 13.468 1.00 95.12 111 THR A N 1
ATOM 916 C CA . THR A 1 111 ? -15.042 2.668 14.501 1.00 95.12 111 THR A CA 1
ATOM 917 C C . THR A 1 111 ? -15.534 1.244 14.249 1.00 95.12 111 THR A C 1
ATOM 919 O O . THR A 1 111 ? -16.364 1.049 13.354 1.00 95.12 111 THR A O 1
ATOM 922 N N . PRO A 1 112 ? -15.010 0.245 14.987 1.00 91.06 112 PRO A N 1
ATOM 923 C CA . PRO A 1 112 ? -15.475 -1.134 14.897 1.00 91.06 112 PRO A CA 1
ATOM 924 C C . PRO A 1 112 ? -16.975 -1.238 15.194 1.00 91.06 112 PRO A C 1
ATOM 926 O O . PRO A 1 112 ? -17.486 -0.608 16.120 1.00 91.06 112 PRO A O 1
ATOM 929 N N . VAL A 1 113 ? -17.683 -2.027 14.393 1.00 92.19 113 VAL A N 1
ATOM 930 C CA . VAL A 1 113 ? -19.109 -2.343 14.544 1.00 92.19 113 VAL A CA 1
ATOM 931 C C . VAL A 1 113 ? -19.309 -3.851 14.369 1.00 92.19 113 VAL A C 1
ATOM 933 O O . VAL A 1 113 ? -18.411 -4.548 13.910 1.00 92.19 113 VAL A O 1
ATOM 936 N N . ALA A 1 114 ? -20.487 -4.379 14.713 1.00 85.06 114 ALA A N 1
ATOM 937 C CA . ALA A 1 114 ? -20.730 -5.829 14.758 1.00 85.06 114 ALA A CA 1
ATOM 938 C C . ALA A 1 114 ? -20.398 -6.602 13.458 1.00 85.06 114 ALA A C 1
ATOM 940 O O . ALA A 1 114 ? -20.098 -7.787 13.530 1.00 85.06 114 ALA A O 1
ATOM 941 N N . TYR A 1 115 ? -20.437 -5.946 12.291 1.00 85.12 115 TYR A N 1
ATOM 942 C CA . TYR A 1 115 ? -20.160 -6.557 10.982 1.00 85.12 115 TYR A CA 1
ATOM 943 C C . TYR A 1 115 ? -19.223 -5.702 10.119 1.00 85.12 115 TYR A C 1
ATOM 945 O O . TYR A 1 115 ? -19.469 -5.501 8.932 1.00 85.12 115 TYR A O 1
ATOM 953 N N . GLY A 1 116 ? -18.178 -5.141 10.728 1.00 89.38 116 GLY A N 1
ATOM 954 C CA . GLY A 1 116 ? -17.125 -4.438 9.999 1.00 89.38 116 GLY A CA 1
ATOM 955 C C . GLY A 1 116 ? -16.585 -3.234 10.753 1.00 89.38 116 GLY A C 1
ATOM 956 O O . GLY A 1 116 ? -16.633 -3.160 11.979 1.00 89.38 116 GLY A O 1
ATOM 957 N N . CYS A 1 117 ? -16.085 -2.256 10.007 1.00 93.31 117 CYS A N 1
ATOM 958 C CA . CYS A 1 117 ? -15.512 -1.050 10.577 1.00 93.31 117 CYS A CA 1
ATOM 959 C C . CYS A 1 117 ? -15.955 0.176 9.778 1.00 93.31 117 CYS A C 1
ATOM 961 O O . CYS A 1 117 ? -15.817 0.223 8.554 1.00 93.31 117 CYS A O 1
ATOM 963 N N . LYS A 1 118 ? -16.501 1.183 10.464 1.00 94.56 118 LYS A N 1
ATOM 964 C CA . LYS A 1 118 ? -16.799 2.478 9.847 1.00 94.56 118 LYS A CA 1
ATOM 965 C C . LYS A 1 118 ? -15.511 3.293 9.759 1.00 94.56 118 LYS A C 1
ATOM 967 O O . LYS A 1 118 ? -14.801 3.424 10.754 1.00 94.56 118 LYS A O 1
ATOM 972 N N . VAL A 1 119 ? -15.262 3.888 8.594 1.00 96.06 119 VAL A N 1
ATOM 973 C CA . VAL A 1 119 ? -14.120 4.781 8.355 1.00 96.06 119 VAL A CA 1
ATOM 974 C C . VAL A 1 119 ? -14.611 6.206 8.165 1.00 96.06 119 VAL A C 1
ATOM 976 O O . VAL A 1 119 ? -15.515 6.456 7.370 1.00 96.06 119 VAL A O 1
ATOM 979 N N . GLU A 1 120 ? -14.000 7.144 8.877 1.00 96.94 120 GLU A N 1
ATOM 980 C CA . GLU A 1 120 ? -14.212 8.580 8.700 1.00 96.94 120 GLU A CA 1
ATOM 981 C C . GLU A 1 120 ? -12.862 9.247 8.411 1.00 96.94 120 GLU A C 1
ATOM 983 O O . GLU A 1 120 ? -11.898 9.039 9.149 1.00 96.94 120 GLU A O 1
ATOM 988 N N . SER A 1 121 ? -12.786 10.039 7.340 1.00 96.44 121 SER A N 1
ATOM 989 C CA . SER A 1 121 ? -11.558 10.722 6.915 1.00 96.44 121 SER A CA 1
ATOM 990 C C . SER A 1 121 ? -11.598 12.196 7.300 1.00 96.44 121 SER A C 1
ATOM 992 O O . SER A 1 121 ? -12.531 12.908 6.934 1.00 96.44 121 SER A O 1
ATOM 994 N N . PHE A 1 122 ? -10.558 12.666 7.982 1.00 97.31 122 PHE A N 1
ATOM 995 C CA . PHE A 1 122 ? -10.411 14.054 8.414 1.00 97.31 122 PHE A CA 1
ATOM 996 C C . PHE A 1 122 ? -9.139 14.643 7.809 1.00 97.31 122 PHE A C 1
ATOM 998 O O . PHE A 1 122 ? -8.034 14.369 8.279 1.00 97.31 122 PHE A O 1
ATOM 1005 N N . PHE A 1 123 ? -9.287 15.435 6.748 1.00 96.44 123 PHE A N 1
ATOM 1006 C CA . PHE A 1 123 ? -8.174 16.178 6.160 1.00 96.44 123 PHE A CA 1
ATOM 1007 C C . PHE A 1 123 ? -7.803 17.360 7.060 1.00 96.44 123 PHE A C 1
ATOM 1009 O O . PHE A 1 123 ? -8.670 18.132 7.466 1.00 96.44 123 PHE A O 1
ATOM 1016 N N . LEU A 1 124 ? -6.516 17.510 7.364 1.00 95.19 124 LEU A N 1
ATOM 1017 C CA . LEU A 1 124 ? -6.017 18.513 8.310 1.00 95.19 124 LEU A CA 1
ATOM 1018 C C . LEU A 1 124 ? -5.806 19.900 7.686 1.00 95.19 124 LEU A C 1
ATOM 1020 O O . LEU A 1 124 ? -5.254 20.780 8.339 1.00 95.19 124 LEU A O 1
ATOM 1024 N N . ASN A 1 125 ? -6.263 20.107 6.447 1.00 94.69 125 ASN A N 1
ATOM 1025 C CA . ASN A 1 125 ? -6.144 21.369 5.716 1.00 94.69 125 ASN A CA 1
ATOM 1026 C C . ASN A 1 125 ? -4.687 21.821 5.501 1.00 94.69 125 ASN A C 1
ATOM 1028 O O . ASN A 1 125 ? -4.372 23.006 5.587 1.00 94.69 125 ASN A O 1
ATOM 1032 N N . ILE A 1 126 ? -3.798 20.857 5.242 1.00 94.81 126 ILE A N 1
ATOM 1033 C CA . ILE A 1 126 ? -2.395 21.086 4.885 1.00 94.81 126 ILE A CA 1
ATOM 1034 C C . ILE A 1 126 ? -2.110 20.270 3.628 1.00 94.81 126 ILE A C 1
ATOM 1036 O O . ILE A 1 126 ? -2.235 19.045 3.646 1.00 94.81 126 ILE A O 1
ATOM 1040 N N . GLU A 1 127 ? -1.729 20.934 2.543 1.00 92.25 127 GLU A N 1
ATOM 1041 C CA . GLU A 1 127 ? -1.388 20.268 1.283 1.00 92.25 127 GLU A CA 1
ATOM 1042 C C . GLU A 1 127 ? -0.140 19.384 1.432 1.00 92.25 127 GLU A C 1
ATOM 1044 O O . GLU A 1 127 ? 0.734 19.637 2.265 1.00 92.25 127 GLU A O 1
ATOM 1049 N N . ALA A 1 128 ? -0.084 18.307 0.651 1.00 91.12 128 ALA A N 1
ATOM 1050 C CA . ALA A 1 128 ? 1.035 17.374 0.613 1.00 91.12 128 ALA A CA 1
ATOM 1051 C C . ALA A 1 128 ? 1.114 16.697 -0.755 1.00 91.12 128 ALA A C 1
ATOM 1053 O O . ALA A 1 128 ? 0.095 16.533 -1.430 1.00 91.12 128 ALA A O 1
ATOM 1054 N N . ALA A 1 129 ? 2.315 16.247 -1.119 1.00 89.88 129 ALA A N 1
ATOM 1055 C CA . ALA A 1 129 ? 2.525 15.450 -2.317 1.00 89.88 129 ALA A CA 1
ATOM 1056 C C . ALA A 1 129 ? 1.714 14.142 -2.273 1.00 89.88 129 ALA A C 1
ATOM 1058 O O . ALA A 1 129 ? 1.503 13.537 -1.215 1.00 89.88 129 ALA A O 1
ATOM 1059 N N . ASN A 1 130 ? 1.271 13.679 -3.440 1.00 89.69 130 ASN A N 1
ATOM 1060 C CA . ASN A 1 130 ? 0.622 12.383 -3.558 1.00 89.69 130 ASN A CA 1
ATOM 1061 C C . ASN A 1 130 ? 1.684 11.286 -3.694 1.00 89.69 130 ASN A C 1
ATOM 1063 O O . ASN A 1 130 ? 2.395 11.226 -4.683 1.00 89.69 130 ASN A O 1
ATOM 1067 N N . THR A 1 131 ? 1.753 10.367 -2.737 1.00 90.50 131 THR A N 1
ATOM 1068 C CA . THR A 1 131 ? 2.686 9.225 -2.770 1.00 90.50 131 THR A CA 1
ATOM 1069 C C . THR A 1 131 ? 2.012 7.924 -3.226 1.00 90.50 131 THR A C 1
ATOM 1071 O O . THR A 1 131 ? 2.570 6.823 -3.124 1.00 90.50 131 THR A O 1
ATOM 1074 N N . HIS A 1 132 ? 0.759 8.000 -3.679 1.00 93.56 132 HIS A N 1
ATOM 1075 C CA . HIS A 1 132 ? 0.000 6.843 -4.120 1.00 93.56 132 HIS A CA 1
ATOM 1076 C C . HIS A 1 132 ? 0.278 6.520 -5.590 1.00 93.56 132 HIS A C 1
ATOM 1078 O O . HIS A 1 132 ? -0.223 7.194 -6.483 1.00 93.56 132 HIS A O 1
ATOM 1084 N N . ARG A 1 133 ? 1.005 5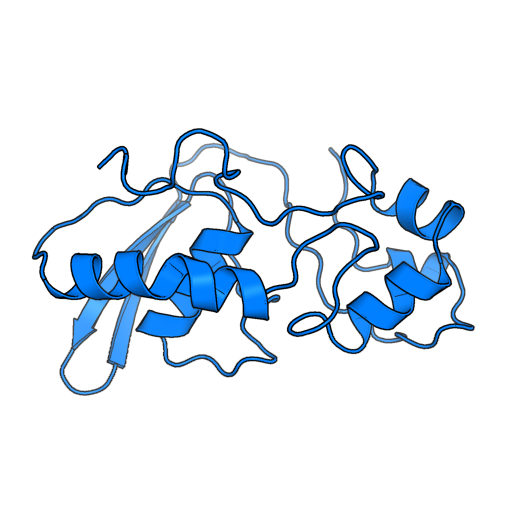.423 -5.824 1.00 94.25 133 ARG A N 1
ATOM 1085 C CA . ARG A 1 133 ? 1.157 4.801 -7.144 1.00 94.25 133 ARG A CA 1
ATOM 1086 C C . ARG A 1 133 ? 0.177 3.641 -7.323 1.00 94.25 133 ARG A C 1
ATOM 1088 O O . ARG A 1 133 ? 0.269 2.640 -6.596 1.00 94.25 133 ARG A O 1
ATOM 1095 N N . GLU A 1 134 ? -0.713 3.766 -8.303 1.00 94.94 134 GLU A N 1
ATOM 1096 C CA . GLU A 1 134 ? -1.628 2.698 -8.723 1.00 94.94 134 GLU A CA 1
ATOM 1097 C C . GLU A 1 134 ? -0.893 1.574 -9.463 1.00 94.94 134 GLU A C 1
ATOM 1099 O O . GLU A 1 134 ? 0.255 1.723 -9.897 1.00 94.94 134 GLU A O 1
ATOM 1104 N N . ARG A 1 135 ? -1.550 0.418 -9.595 1.00 94.56 135 ARG A N 1
ATOM 1105 C CA . ARG A 1 135 ? -1.027 -0.683 -10.404 1.00 94.56 135 ARG A CA 1
ATOM 1106 C C . ARG A 1 135 ? -1.111 -0.291 -11.885 1.00 94.56 135 ARG A C 1
ATOM 1108 O O . ARG A 1 135 ? -2.217 -0.013 -12.345 1.00 94.56 135 ARG A O 1
ATOM 1115 N N . PRO A 1 136 ? 0.001 -0.270 -12.637 1.00 95.38 136 PRO A N 1
ATOM 1116 C CA . PRO A 1 136 ? -0.065 0.008 -14.066 1.00 95.38 136 PRO A CA 1
ATOM 1117 C C . PRO A 1 136 ? -0.811 -1.108 -14.799 1.00 95.38 136 PRO A C 1
ATOM 1119 O O . PRO A 1 136 ? -0.789 -2.267 -14.381 1.00 95.38 136 PRO A O 1
ATOM 1122 N N . ALA A 1 137 ? -1.456 -0.756 -15.913 1.00 95.25 137 ALA A N 1
ATOM 1123 C CA . ALA A 1 137 ? -2.203 -1.713 -16.727 1.00 95.25 137 ALA A CA 1
ATOM 1124 C C . ALA A 1 137 ? -1.287 -2.788 -17.339 1.00 95.25 137 ALA A C 1
ATOM 1126 O O . ALA A 1 137 ? -1.658 -3.960 -17.387 1.00 95.25 137 ALA A O 1
ATOM 1127 N N . ASN A 1 138 ? -0.080 -2.400 -17.772 1.00 95.62 138 ASN A N 1
ATOM 1128 C CA . ASN A 1 138 ? 0.933 -3.334 -18.251 1.00 95.62 138 ASN A CA 1
ATOM 1129 C C . ASN A 1 138 ? 1.958 -3.633 -17.149 1.00 95.62 138 ASN A C 1
ATOM 1131 O O . ASN A 1 138 ? 2.719 -2.763 -16.720 1.00 95.62 138 ASN A O 1
ATOM 1135 N N . VAL A 1 139 ? 1.992 -4.890 -16.715 1.00 96.12 139 VAL A N 1
ATOM 1136 C CA . VAL A 1 139 ? 2.942 -5.407 -15.718 1.00 96.12 139 VAL A CA 1
ATOM 1137 C C . VAL A 1 139 ? 3.903 -6.439 -16.312 1.00 96.12 139 VAL A C 1
ATOM 1139 O O . VAL A 1 139 ? 4.634 -7.087 -15.571 1.00 96.12 139 VAL A O 1
ATOM 1142 N N . SER A 1 140 ? 3.904 -6.623 -17.638 1.00 96.56 140 SER A N 1
ATOM 1143 C CA . SER A 1 140 ? 4.839 -7.531 -18.312 1.00 96.56 140 SER A CA 1
ATOM 1144 C C . SER A 1 140 ? 6.284 -7.104 -18.063 1.00 96.56 140 SER A C 1
ATOM 1146 O O . SER A 1 140 ? 6.585 -5.914 -18.062 1.00 96.56 140 SER A O 1
ATOM 1148 N N . ILE A 1 141 ? 7.189 -8.074 -17.932 1.00 95.31 141 ILE A N 1
ATOM 1149 C CA . ILE A 1 141 ? 8.638 -7.829 -17.832 1.00 95.31 141 ILE A CA 1
ATOM 1150 C C . ILE A 1 141 ? 9.147 -7.089 -19.080 1.00 95.31 141 ILE A C 1
ATOM 1152 O O . ILE A 1 141 ? 9.986 -6.206 -18.994 1.00 95.31 141 ILE A O 1
ATOM 1156 N N . SER A 1 142 ? 8.566 -7.380 -20.246 1.00 95.31 142 SER A N 1
ATOM 1157 C CA . SER A 1 142 ? 8.918 -6.753 -21.526 1.00 95.31 142 SER A CA 1
ATOM 1158 C C . SER A 1 142 ? 8.216 -5.414 -21.807 1.00 95.31 142 SER A C 1
ATOM 1160 O O . SER A 1 142 ? 8.246 -4.944 -22.946 1.00 95.31 142 SER A O 1
ATOM 1162 N N . ARG A 1 143 ? 7.528 -4.819 -20.820 1.00 95.94 143 ARG A N 1
ATOM 1163 C CA . ARG A 1 143 ? 6.811 -3.541 -20.991 1.00 95.94 143 ARG A CA 1
ATOM 1164 C C . ARG A 1 143 ? 7.768 -2.385 -21.280 1.00 95.94 143 ARG A C 1
ATOM 1166 O O . ARG A 1 143 ? 8.935 -2.416 -20.896 1.00 95.94 143 ARG A O 1
ATOM 1173 N N . LYS A 1 144 ? 7.258 -1.325 -21.909 1.00 96.69 144 LYS A N 1
ATOM 1174 C CA . LYS A 1 144 ? 8.043 -0.096 -22.107 1.00 96.69 144 LYS A CA 1
ATOM 1175 C C . LYS A 1 144 ? 8.128 0.709 -20.808 1.00 96.69 144 LYS A C 1
ATOM 1177 O O . LYS A 1 144 ? 7.191 0.707 -20.013 1.00 96.69 144 LYS A O 1
ATOM 1182 N N . THR A 1 145 ? 9.208 1.474 -20.639 1.00 95.12 145 THR A N 1
ATOM 1183 C CA . THR A 1 145 ? 9.409 2.390 -19.499 1.00 95.12 145 THR A CA 1
ATOM 1184 C C . THR A 1 145 ? 8.233 3.354 -19.306 1.00 95.12 145 THR A C 1
ATOM 1186 O O . THR A 1 145 ? 7.754 3.525 -18.191 1.00 95.12 145 THR A O 1
ATOM 1189 N N . GLU A 1 146 ? 7.701 3.914 -20.393 1.00 95.12 146 GLU A N 1
ATOM 1190 C CA . GLU A 1 146 ? 6.538 4.817 -20.372 1.00 95.12 146 GLU A CA 1
ATOM 1191 C C . GLU A 1 146 ? 5.292 4.150 -19.763 1.00 95.12 146 GLU A C 1
ATOM 1193 O O . GLU A 1 146 ? 4.571 4.754 -18.974 1.00 95.12 146 GLU A O 1
ATOM 1198 N N . GLU A 1 147 ? 5.062 2.873 -20.078 1.00 95.12 147 GLU A N 1
ATOM 1199 C CA . GLU A 1 147 ? 3.927 2.101 -19.558 1.00 95.12 147 GLU A CA 1
ATOM 1200 C C . GLU A 1 147 ? 4.119 1.745 -18.077 1.00 95.12 147 GLU A C 1
ATOM 1202 O O . GLU A 1 147 ? 3.150 1.686 -17.318 1.00 95.12 147 GLU A O 1
ATOM 1207 N N . ALA A 1 148 ? 5.368 1.517 -17.661 1.00 94.62 148 ALA A N 1
ATOM 1208 C CA . ALA A 1 148 ? 5.734 1.229 -16.278 1.00 94.62 148 ALA A CA 1
ATOM 1209 C C . ALA A 1 148 ? 5.580 2.451 -15.360 1.00 94.62 148 ALA A C 1
ATOM 1211 O O . ALA A 1 148 ? 5.206 2.306 -14.192 1.00 94.62 148 ALA A O 1
ATOM 1212 N N . LEU A 1 149 ? 5.876 3.645 -15.876 1.00 95.44 149 LEU A N 1
ATOM 1213 C CA . LEU A 1 149 ? 5.898 4.888 -15.105 1.00 95.44 149 LEU A CA 1
ATOM 1214 C C . LEU A 1 149 ? 4.585 5.680 -15.181 1.00 95.44 149 LEU A C 1
ATOM 1216 O O . LEU A 1 149 ? 4.400 6.603 -14.401 1.00 95.44 149 LEU A O 1
ATOM 1220 N N . LEU A 1 150 ? 3.633 5.278 -16.030 1.00 94.69 150 LEU A N 1
ATOM 1221 C CA . LEU A 1 150 ? 2.357 5.979 -16.232 1.00 94.69 150 LEU A CA 1
ATOM 1222 C C . LEU A 1 150 ? 1.561 6.253 -14.941 1.00 94.69 150 LEU A C 1
ATOM 1224 O O . LEU A 1 150 ? 0.815 7.224 -14.870 1.00 94.69 150 LEU A O 1
ATOM 1228 N N . THR A 1 151 ? 1.674 5.382 -13.934 1.00 94.19 151 THR A N 1
ATOM 1229 C CA . THR A 1 151 ? 0.949 5.512 -12.656 1.00 94.19 151 THR A CA 1
ATOM 1230 C C . THR A 1 151 ? 1.774 6.138 -11.535 1.00 94.19 151 THR A C 1
ATOM 1232 O O . THR A 1 151 ? 1.297 6.211 -10.397 1.00 94.19 151 THR A O 1
ATOM 1235 N N . VAL A 1 152 ? 3.017 6.540 -11.816 1.00 92.00 152 VAL A N 1
ATOM 1236 C CA . VAL A 1 152 ? 3.870 7.238 -10.852 1.00 92.00 152 VAL A CA 1
ATOM 1237 C C . VAL A 1 152 ? 3.287 8.638 -10.632 1.00 92.00 152 VAL A C 1
ATOM 1239 O O . VAL A 1 152 ? 3.015 9.334 -11.606 1.00 92.00 152 VAL A O 1
ATOM 1242 N N . PRO A 1 153 ? 3.018 9.040 -9.379 1.00 88.19 153 PRO A N 1
ATOM 1243 C CA . PRO A 1 153 ? 2.532 10.383 -9.102 1.00 88.19 153 PRO A CA 1
ATOM 1244 C C . PRO A 1 153 ? 3.640 11.418 -9.321 1.00 88.19 153 PRO A C 1
ATOM 1246 O O . PRO A 1 153 ? 4.813 11.125 -9.095 1.00 88.19 153 PRO A O 1
ATOM 1249 N N . ASP A 1 154 ? 3.255 12.633 -9.707 1.00 80.62 154 ASP A N 1
ATOM 1250 C CA . ASP A 1 154 ? 4.202 13.728 -9.909 1.00 80.62 154 ASP A CA 1
ATOM 1251 C C . ASP A 1 154 ? 4.951 14.049 -8.605 1.00 80.62 154 ASP A C 1
ATOM 1253 O O . ASP A 1 154 ? 4.341 14.336 -7.569 1.00 80.62 154 ASP A O 1
ATOM 1257 N N . ASN A 1 155 ? 6.284 14.025 -8.667 1.00 63.69 155 ASN A N 1
ATOM 1258 C CA . ASN A 1 155 ? 7.156 14.500 -7.596 1.00 63.69 155 ASN A CA 1
ATOM 1259 C C . ASN A 1 155 ? 7.203 16.036 -7.652 1.00 63.69 155 ASN A C 1
ATOM 1261 O O . ASN A 1 155 ? 8.137 16.600 -8.220 1.00 63.69 155 ASN A O 1
ATOM 1265 N N . ASN A 1 156 ? 6.168 16.701 -7.136 1.00 43.31 156 ASN A N 1
ATOM 1266 C CA . ASN A 1 156 ? 6.129 18.162 -7.002 1.00 43.31 156 ASN A CA 1
ATOM 1267 C C . ASN A 1 156 ? 6.588 18.600 -5.607 1.00 43.31 156 ASN A C 1
ATOM 1269 O O . ASN A 1 156 ? 6.051 18.044 -4.619 1.00 43.31 156 ASN A O 1
#

Foldseek 3Di:
DPDPPPPPPDDLDWFLAPCPPHDLLVCCVPPVLLLLVCLVPQQQRHHVRTDGLVRVLVVCVVVLVVVVVDDDDDDDGDDSNVLSNCCVQAVNDSRCSNQDDDDPQKDWDWDDDPPGIDTDIDRNPDDDFGQHFDRFPDSDSPDDSCSSCVRGGDPD

Radius of gyration: 16.62 Å; chains: 1; bounding box: 39×33×46 Å